Protein AF-A0A6P0T0D4-F1 (afdb_monomer_lite)

Secondary structure (DSSP, 8-state):
---THHHHHHHHIIIIIHHHS-TT----HHHHHHHHHHHHHHHHTTHHHHHHHHHHHHIIIIIHHHHTTS--HHHHHHHHHH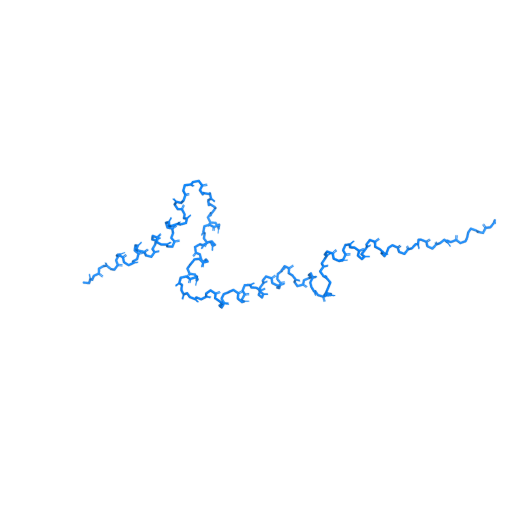------------

Sequence (94 aa):
LPIATGVIEGACRDLIKDRMDITGARWSLQGAEAVLRLRSLYKSGDWHQYWQFHLKQEYQRNHHVLYLDGVPLMKRLLYARCSTTAPTTLPITV

Structure (mmCIF, N/CA/C/O backbone):
data_AF-A0A6P0T0D4-F1
#
_entry.id   AF-A0A6P0T0D4-F1
#
loop_
_atom_site.group_PDB
_atom_site.id
_atom_site.type_symbol
_atom_site.label_atom_id
_atom_site.label_alt_id
_atom_site.label_comp_id
_atom_site.label_asym_id
_atom_site.label_entity_id
_atom_site.label_seq_id
_atom_site.pdbx_PDB_ins_code
_atom_site.Cartn_x
_atom_site.Cartn_y
_atom_site.Cartn_z
_atom_site.occupancy
_atom_site.B_iso_or_equiv
_atom_site.auth_seq_id
_atom_site.auth_comp_id
_atom_site.auth_asym_id
_atom_site.auth_atom_id
_atom_site.pdbx_PDB_model_num
ATOM 1 N N . LEU A 1 1 ? -32.756 2.772 15.046 1.00 48.81 1 LEU A N 1
ATOM 2 C CA . LEU A 1 1 ? -31.711 2.445 14.049 1.00 48.81 1 LEU A CA 1
ATOM 3 C C . LEU A 1 1 ? -30.372 2.461 14.770 1.00 48.81 1 LEU A C 1
ATOM 5 O O . LEU A 1 1 ? -30.100 3.475 15.404 1.00 48.81 1 LEU A O 1
ATOM 9 N N . PRO A 1 2 ? -29.571 1.384 14.760 1.00 57.69 2 PRO A N 1
ATOM 10 C CA . PRO A 1 2 ? -28.229 1.466 15.311 1.00 57.69 2 PRO A CA 1
ATOM 11 C C . PRO A 1 2 ? -27.408 2.362 14.383 1.00 57.69 2 PRO A C 1
ATOM 13 O O . PRO A 1 2 ? -27.350 2.137 13.175 1.00 57.69 2 PRO A O 1
ATOM 16 N N . ILE A 1 3 ? -26.809 3.411 14.933 1.00 60.25 3 ILE A N 1
ATOM 17 C CA . ILE A 1 3 ? -25.829 4.210 14.205 1.00 60.25 3 ILE A CA 1
ATOM 18 C C . ILE A 1 3 ? -24.602 3.303 14.083 1.00 60.25 3 ILE A C 1
ATOM 20 O O . ILE A 1 3 ? -23.918 3.051 15.072 1.00 60.25 3 ILE A O 1
ATOM 24 N N . ALA A 1 4 ? -24.352 2.753 12.893 1.00 61.03 4 ALA A N 1
ATOM 25 C CA . ALA A 1 4 ? -23.258 1.816 12.606 1.00 61.03 4 ALA A CA 1
ATOM 26 C C . ALA A 1 4 ? -21.850 2.457 12.681 1.00 61.03 4 ALA A C 1
ATOM 28 O O . ALA A 1 4 ? -20.912 2.006 12.025 1.00 61.03 4 ALA A O 1
ATOM 29 N N . THR A 1 5 ? -21.689 3.504 13.493 1.00 75.62 5 THR A N 1
ATOM 30 C CA . THR A 1 5 ? -20.448 4.249 13.709 1.00 75.62 5 THR A CA 1
ATOM 31 C C . THR A 1 5 ? -19.311 3.334 14.140 1.00 75.62 5 THR A C 1
ATOM 33 O O . THR A 1 5 ? -18.216 3.480 13.619 1.00 75.62 5 THR A O 1
ATOM 36 N N . GLY A 1 6 ? -19.555 2.330 14.989 1.00 82.56 6 GLY A N 1
ATOM 37 C CA . GLY A 1 6 ? -18.485 1.442 15.462 1.00 82.56 6 GLY A CA 1
ATOM 38 C C . GLY A 1 6 ? -17.794 0.643 14.347 1.00 82.56 6 GLY A C 1
ATOM 39 O O . GLY A 1 6 ? -16.575 0.485 14.363 1.00 82.56 6 GLY A O 1
ATOM 40 N N . VAL A 1 7 ? -18.544 0.182 13.340 1.00 83.38 7 VAL A N 1
ATOM 41 C CA . VAL A 1 7 ? -17.977 -0.559 12.196 1.00 83.38 7 VAL A CA 1
ATOM 42 C C . VAL A 1 7 ? -17.193 0.383 11.282 1.00 83.38 7 VAL A C 1
ATOM 44 O O . VAL A 1 7 ? -16.102 0.043 10.824 1.00 83.38 7 VAL A O 1
ATOM 47 N N . ILE A 1 8 ? -17.717 1.592 11.066 1.00 83.44 8 ILE A N 1
ATOM 48 C CA . ILE A 1 8 ? -17.068 2.629 10.256 1.00 83.44 8 ILE A CA 1
ATOM 49 C C . ILE A 1 8 ? -15.775 3.110 10.935 1.00 83.44 8 ILE A C 1
ATOM 51 O O . ILE A 1 8 ? -14.728 3.188 10.295 1.00 83.44 8 ILE A O 1
ATOM 55 N N . GLU A 1 9 ? -15.808 3.373 12.241 1.00 86.44 9 GLU A N 1
ATOM 56 C CA . GLU A 1 9 ? -14.641 3.762 13.039 1.00 86.44 9 GLU A CA 1
ATOM 57 C C . GLU A 1 9 ? -13.581 2.661 13.082 1.00 86.44 9 GLU A C 1
ATOM 59 O O . GLU A 1 9 ? -12.387 2.954 12.980 1.00 86.44 9 GLU A O 1
ATOM 64 N N . GLY A 1 10 ? -14.003 1.398 13.198 1.00 86.31 10 GLY A N 1
ATOM 65 C CA . GLY A 1 10 ? -13.113 0.242 13.126 1.00 86.31 10 GLY A CA 1
ATOM 66 C C . GLY A 1 10 ? -12.377 0.168 11.788 1.00 86.31 10 GLY A C 1
ATOM 67 O O . GLY A 1 10 ? -11.153 0.039 11.767 1.00 86.31 10 GLY A O 1
ATOM 68 N N . ALA A 1 11 ? -13.100 0.340 10.678 1.00 86.81 11 ALA A N 1
ATOM 69 C CA . ALA A 1 11 ? -12.514 0.346 9.339 1.00 86.81 11 ALA A CA 1
ATOM 70 C C . ALA A 1 11 ? -11.554 1.528 9.123 1.00 86.81 11 ALA A C 1
ATOM 72 O O . ALA A 1 11 ? -10.446 1.341 8.621 1.00 86.81 11 ALA A O 1
ATOM 73 N N . CYS A 1 12 ? -11.930 2.741 9.541 1.00 87.00 12 CYS A N 1
ATOM 74 C CA . CYS A 1 12 ? -11.066 3.920 9.432 1.00 87.00 12 CYS A CA 1
ATOM 75 C C . CYS A 1 12 ? -9.791 3.785 10.275 1.00 87.00 12 CYS A C 1
ATOM 77 O O . CYS A 1 12 ? -8.713 4.193 9.836 1.00 87.00 12 CYS A O 1
ATOM 79 N N . ARG A 1 13 ? -9.885 3.195 11.471 1.00 89.50 13 ARG A N 1
ATOM 80 C CA . ARG A 1 13 ? -8.723 2.935 12.328 1.00 89.50 13 ARG A CA 1
ATOM 81 C C . ARG A 1 13 ? -7.739 1.980 11.656 1.00 89.50 13 ARG A C 1
ATOM 83 O O . ARG A 1 13 ? -6.568 2.322 11.534 1.00 89.50 13 ARG A O 1
ATOM 90 N N . ASP A 1 14 ? -8.228 0.850 11.160 1.00 89.62 14 ASP A N 1
ATOM 91 C CA . ASP A 1 14 ? -7.398 -0.153 10.488 1.00 89.62 14 ASP A CA 1
ATOM 92 C C . ASP A 1 14 ? -6.783 0.394 9.183 1.00 89.62 14 ASP A C 1
ATOM 94 O O . ASP A 1 14 ? -5.572 0.305 8.967 1.00 89.62 14 ASP A O 1
ATOM 98 N N . LEU A 1 15 ? -7.578 1.044 8.325 1.00 89.81 15 LEU A N 1
ATOM 99 C CA . LEU A 1 15 ? -7.111 1.528 7.020 1.00 89.81 15 LEU A CA 1
ATOM 100 C C . LEU A 1 15 ? -6.186 2.744 7.109 1.00 89.81 15 LEU A C 1
ATOM 102 O O . LEU A 1 15 ? -5.201 2.816 6.369 1.00 89.81 15 LEU A O 1
ATOM 106 N N . ILE A 1 16 ? -6.487 3.701 7.989 1.00 90.56 16 ILE A N 1
ATOM 107 C CA . ILE A 1 16 ? -5.778 4.985 8.052 1.00 90.56 16 ILE A CA 1
ATOM 108 C C . ILE A 1 16 ? -4.780 4.978 9.205 1.00 90.56 16 ILE A C 1
ATOM 110 O O . ILE A 1 16 ? -3.579 5.147 8.979 1.00 90.56 16 ILE A O 1
ATOM 114 N N . LYS A 1 17 ? -5.261 4.766 10.435 1.00 89.19 17 LYS A N 1
ATOM 115 C CA . LYS A 1 17 ? -4.479 5.021 11.650 1.00 89.19 17 LYS A CA 1
ATOM 116 C C . LYS A 1 17 ? -3.247 4.126 11.746 1.00 89.19 17 LYS A C 1
ATOM 118 O O . LYS A 1 17 ? -2.158 4.639 11.974 1.00 89.19 17 LYS A O 1
ATOM 123 N N . ASP A 1 18 ? -3.385 2.838 11.443 1.00 89.12 18 ASP A N 1
ATOM 124 C CA . ASP A 1 18 ? -2.285 1.868 11.557 1.00 89.12 18 ASP A CA 1
ATOM 125 C C . ASP A 1 18 ? -1.045 2.212 10.722 1.00 89.12 18 ASP A C 1
ATOM 127 O O . ASP A 1 18 ? 0.050 1.737 11.018 1.00 89.12 18 ASP A O 1
ATOM 131 N N . ARG A 1 19 ? -1.193 3.019 9.660 1.00 89.81 19 ARG A N 1
ATOM 132 C CA . ARG A 1 19 ? -0.074 3.365 8.774 1.00 89.81 19 ARG A CA 1
ATOM 133 C C . ARG A 1 19 ? 0.288 4.841 8.786 1.00 89.81 19 ARG A C 1
ATOM 135 O O . ARG A 1 19 ? 1.475 5.155 8.661 1.00 89.81 19 ARG A O 1
ATOM 142 N N . MET A 1 20 ? -0.705 5.716 8.925 1.00 91.44 20 MET A N 1
ATOM 143 C CA . MET A 1 20 ? -0.509 7.165 8.874 1.00 91.44 20 MET A CA 1
ATOM 144 C C . MET A 1 20 ? -0.083 7.755 10.221 1.00 91.44 20 MET A C 1
ATOM 146 O O . MET A 1 20 ? 0.603 8.769 10.221 1.00 91.44 20 MET A O 1
ATOM 150 N N . ASP A 1 21 ? -0.412 7.101 11.341 1.00 90.44 21 ASP A N 1
ATOM 151 C CA . ASP A 1 21 ? -0.110 7.567 12.707 1.00 90.44 21 ASP A CA 1
ATOM 152 C C . ASP A 1 21 ? 1.199 6.972 13.270 1.00 90.44 21 ASP A C 1
ATOM 154 O O . ASP A 1 21 ? 1.430 6.930 14.476 1.00 90.44 21 ASP A O 1
ATOM 158 N N . ILE A 1 22 ? 2.072 6.457 12.395 1.00 90.25 22 ILE A N 1
ATOM 159 C CA . ILE A 1 22 ? 3.384 5.936 12.795 1.00 90.25 22 ILE A CA 1
ATOM 160 C C . ILE A 1 22 ? 4.330 7.114 13.038 1.00 90.25 22 ILE A C 1
ATOM 162 O O . ILE A 1 22 ? 4.619 7.890 12.124 1.00 90.25 22 ILE A O 1
ATOM 166 N N . THR A 1 23 ? 4.863 7.213 14.256 1.00 92.19 23 THR A N 1
ATOM 167 C CA . THR A 1 23 ? 5.831 8.245 14.644 1.00 92.19 23 THR A CA 1
ATOM 168 C C . THR A 1 23 ? 7.009 8.301 13.670 1.00 92.19 23 THR A C 1
ATOM 170 O O . THR A 1 23 ? 7.643 7.289 13.378 1.00 92.19 23 THR A O 1
ATOM 173 N N . GLY A 1 24 ? 7.316 9.497 13.166 1.00 91.50 24 GLY A N 1
ATOM 174 C CA . GLY A 1 24 ? 8.425 9.720 12.233 1.00 91.50 24 GLY A CA 1
ATOM 175 C C . GLY A 1 24 ? 8.110 9.417 10.764 1.00 91.50 24 GLY A C 1
ATOM 176 O O . GLY A 1 24 ? 8.947 9.687 9.902 1.00 91.50 24 GLY A O 1
ATOM 177 N N . ALA A 1 25 ? 6.913 8.918 10.438 1.00 89.56 25 ALA A N 1
ATOM 178 C CA . ALA A 1 25 ? 6.488 8.783 9.051 1.00 89.56 25 ALA A CA 1
ATOM 179 C C . ALA A 1 25 ? 6.169 10.159 8.442 1.00 89.56 25 ALA A C 1
ATOM 181 O O . ALA A 1 25 ? 5.473 10.982 9.035 1.00 89.56 25 ALA A O 1
ATOM 182 N N . ARG A 1 26 ? 6.668 10.407 7.227 1.00 91.38 26 ARG A N 1
ATOM 183 C CA . ARG A 1 26 ? 6.364 11.615 6.451 1.00 91.38 26 ARG A CA 1
ATOM 184 C C . ARG A 1 26 ? 5.531 11.227 5.245 1.00 91.38 26 ARG A C 1
ATOM 186 O O . ARG A 1 26 ? 5.971 10.430 4.421 1.00 91.38 26 ARG A O 1
ATOM 193 N N . TRP A 1 27 ? 4.353 11.824 5.135 1.00 91.88 27 TRP A N 1
ATOM 194 C CA . TRP A 1 27 ? 3.408 11.540 4.066 1.00 91.88 27 TRP A CA 1
ATOM 195 C C . TRP A 1 27 ? 3.150 12.791 3.239 1.00 91.88 27 TRP A C 1
ATOM 197 O O . TRP A 1 27 ? 2.778 13.832 3.776 1.00 91.88 27 TRP A O 1
ATOM 207 N N . SER A 1 28 ? 3.325 12.688 1.923 1.00 94.88 28 SER A N 1
ATOM 208 C CA . SER A 1 28 ? 2.679 13.618 0.998 1.00 94.88 28 SER A CA 1
ATOM 209 C C . SER A 1 28 ? 1.226 13.189 0.804 1.00 94.88 28 SER A C 1
ATOM 211 O O . SER A 1 28 ? 0.911 12.006 0.942 1.00 94.88 28 SER A O 1
ATOM 213 N N . LEU A 1 29 ? 0.340 14.122 0.445 1.00 94.38 29 LEU A N 1
ATOM 214 C CA . LEU A 1 29 ? -1.069 13.804 0.180 1.00 94.38 29 LEU A CA 1
ATOM 215 C C . LEU A 1 29 ? -1.205 12.686 -0.866 1.00 94.38 29 LEU A C 1
ATOM 217 O O . LEU A 1 29 ? -1.913 11.708 -0.649 1.00 94.38 29 LEU A O 1
ATOM 221 N N . GLN A 1 30 ? -0.445 12.796 -1.957 1.00 95.56 30 GLN A N 1
ATOM 222 C CA . GLN A 1 30 ? -0.424 11.803 -3.028 1.00 95.56 30 GLN A CA 1
ATOM 223 C C . GLN A 1 30 ? 0.091 10.437 -2.548 1.00 95.56 30 GLN A C 1
ATOM 225 O O . GLN A 1 30 ? -0.476 9.404 -2.899 1.00 95.56 30 GLN A O 1
ATOM 230 N N . GLY A 1 31 ? 1.148 10.416 -1.728 1.00 94.12 31 GLY A N 1
ATOM 231 C CA . GLY A 1 31 ? 1.703 9.177 -1.182 1.00 94.12 31 GLY A CA 1
ATOM 232 C C . GLY A 1 31 ? 0.756 8.502 -0.190 1.00 94.12 31 GLY A C 1
ATOM 233 O O . GLY A 1 31 ? 0.565 7.289 -0.252 1.00 94.12 31 GLY A O 1
ATOM 234 N N . ALA A 1 32 ? 0.120 9.288 0.683 1.00 94.19 32 ALA A N 1
ATOM 235 C CA . ALA A 1 32 ? -0.882 8.792 1.619 1.00 94.19 32 ALA A CA 1
ATOM 236 C C . ALA A 1 32 ? -2.067 8.173 0.872 1.00 94.19 32 ALA A C 1
ATOM 238 O O . ALA A 1 32 ? -2.442 7.033 1.136 1.00 94.19 32 ALA A O 1
ATOM 239 N N . GLU A 1 33 ? -2.618 8.894 -0.103 1.00 94.88 33 GLU A N 1
ATOM 240 C CA . GLU A 1 33 ? -3.761 8.440 -0.892 1.00 94.88 33 GLU A CA 1
ATOM 241 C C . GLU A 1 33 ? -3.445 7.157 -1.677 1.00 94.88 33 GLU A C 1
ATOM 243 O O . GLU A 1 33 ? -4.242 6.216 -1.678 1.00 94.88 33 GLU A O 1
ATOM 248 N N . ALA A 1 34 ? -2.264 7.076 -2.297 1.00 94.75 34 ALA A N 1
ATOM 249 C CA . ALA A 1 34 ? -1.826 5.882 -3.015 1.00 94.75 34 ALA A CA 1
ATOM 250 C C . ALA A 1 34 ? -1.748 4.654 -2.093 1.00 94.75 34 ALA A C 1
ATOM 252 O O . ALA A 1 34 ? -2.247 3.583 -2.442 1.00 94.75 34 ALA A O 1
ATOM 253 N N . VAL A 1 35 ? -1.179 4.812 -0.893 1.00 93.25 35 VAL A N 1
ATOM 254 C CA . VAL A 1 35 ? -1.094 3.721 0.087 1.00 93.25 35 VAL A CA 1
ATOM 255 C C . VAL A 1 35 ? -2.473 3.326 0.611 1.00 93.25 35 VAL A C 1
ATOM 257 O O . VAL A 1 35 ? -2.745 2.132 0.730 1.00 93.25 35 VAL A O 1
ATOM 260 N N . LEU A 1 36 ? -3.366 4.282 0.880 1.00 94.25 36 LEU A N 1
ATOM 261 C CA . LEU A 1 36 ? -4.731 3.980 1.327 1.00 94.25 36 LEU A CA 1
ATOM 262 C C . LEU A 1 36 ? -5.510 3.179 0.282 1.00 94.25 36 LEU A C 1
ATOM 264 O O . LEU A 1 36 ? -6.121 2.173 0.635 1.00 94.25 36 LEU A O 1
ATOM 268 N N . ARG A 1 37 ? -5.427 3.561 -1.000 1.00 93.25 37 ARG A N 1
ATOM 269 C CA . ARG A 1 37 ? -6.034 2.804 -2.109 1.00 93.25 37 ARG A CA 1
ATOM 270 C C . ARG A 1 37 ? -5.483 1.382 -2.205 1.00 93.25 37 ARG A C 1
ATOM 272 O O . ARG A 1 37 ? -6.230 0.433 -2.428 1.00 93.25 37 ARG A O 1
ATOM 279 N N . LEU A 1 38 ? -4.176 1.214 -2.015 1.00 94.00 38 LEU A N 1
ATOM 280 C CA . LEU A 1 38 ? -3.551 -0.107 -2.032 1.00 94.00 38 LEU A CA 1
ATOM 281 C C . LEU A 1 38 ? -4.059 -0.987 -0.882 1.00 94.00 38 LEU A C 1
ATOM 283 O O . LEU A 1 38 ? -4.392 -2.154 -1.080 1.00 94.00 38 LEU A O 1
ATOM 287 N N . ARG A 1 39 ? -4.154 -0.416 0.324 1.00 94.06 39 ARG A N 1
ATOM 288 C CA . ARG A 1 39 ? -4.661 -1.122 1.507 1.00 94.06 39 ARG A CA 1
ATOM 289 C C . ARG A 1 39 ? -6.140 -1.464 1.375 1.00 94.06 39 ARG A C 1
ATOM 291 O O . ARG A 1 39 ? -6.518 -2.569 1.751 1.00 94.06 39 ARG A O 1
ATOM 298 N N . SER A 1 40 ? -6.957 -0.566 0.821 1.00 93.69 40 SER A N 1
ATOM 299 C CA . SER A 1 40 ? -8.375 -0.847 0.585 1.00 93.69 40 SER A CA 1
ATOM 300 C C . SER A 1 40 ? -8.547 -2.009 -0.390 1.00 93.69 40 SER A C 1
ATOM 302 O O . SER A 1 40 ? -9.302 -2.925 -0.097 1.00 93.69 40 SER A O 1
ATOM 304 N N . LEU A 1 41 ? -7.783 -2.034 -1.488 1.00 94.75 41 LEU A N 1
ATOM 305 C CA . LEU A 1 41 ? -7.791 -3.151 -2.443 1.00 94.75 41 LEU A CA 1
ATOM 306 C C . LEU A 1 41 ? -7.405 -4.477 -1.782 1.00 94.75 41 LEU A C 1
ATOM 308 O O . LEU A 1 41 ? -8.027 -5.506 -2.036 1.00 94.75 41 LEU A O 1
ATOM 312 N N . TYR A 1 42 ? -6.394 -4.454 -0.912 1.00 92.25 42 TYR A N 1
ATOM 313 C CA . TYR A 1 42 ? -5.974 -5.645 -0.182 1.00 92.25 42 TYR A CA 1
ATOM 314 C C . TYR A 1 42 ? -7.063 -6.152 0.771 1.00 92.25 42 TYR A C 1
ATOM 316 O O . TYR A 1 42 ? -7.362 -7.344 0.785 1.00 92.25 42 TYR A O 1
ATOM 324 N N . LYS A 1 43 ? -7.690 -5.253 1.538 1.00 91.00 43 LYS A N 1
ATOM 325 C CA . LYS A 1 43 ? -8.754 -5.599 2.493 1.00 91.00 43 LYS A CA 1
ATOM 326 C C . LYS A 1 43 ? -10.041 -6.064 1.806 1.00 91.00 43 LYS A C 1
ATOM 328 O O . LYS A 1 43 ? -10.717 -6.925 2.358 1.00 91.00 43 LYS A O 1
ATOM 333 N N . SER A 1 44 ? -10.344 -5.555 0.612 1.00 91.38 44 SER A N 1
ATOM 334 C CA . SER A 1 44 ? -11.467 -6.026 -0.211 1.00 91.38 44 SER A CA 1
ATOM 335 C C . SER A 1 44 ? -11.232 -7.406 -0.839 1.00 91.38 44 SER A C 1
ATOM 337 O O . SER A 1 44 ? -12.184 -8.031 -1.288 1.00 91.38 44 SER A O 1
ATOM 339 N N . GLY A 1 45 ? -9.988 -7.903 -0.866 1.00 93.19 45 GLY A N 1
ATOM 340 C CA . GLY A 1 45 ? -9.633 -9.190 -1.479 1.00 93.19 45 GLY A CA 1
ATOM 341 C C . GLY A 1 45 ? -9.304 -9.119 -2.977 1.00 93.19 45 GLY A C 1
ATOM 342 O O . GLY A 1 45 ? -8.854 -10.108 -3.555 1.00 93.19 45 GLY A O 1
ATOM 343 N N . ASP A 1 46 ? -9.412 -7.942 -3.594 1.00 94.25 46 ASP A N 1
ATOM 344 C CA . ASP A 1 46 ? -9.218 -7.724 -5.038 1.00 94.25 46 ASP A CA 1
ATOM 345 C C . ASP A 1 46 ? -7.742 -7.587 -5.452 1.00 94.25 46 ASP A C 1
ATOM 347 O O . ASP A 1 46 ? -7.417 -7.252 -6.596 1.00 94.25 46 ASP A O 1
ATOM 351 N N . TRP A 1 47 ? -6.819 -7.850 -4.524 1.00 93.44 47 TRP A N 1
ATOM 352 C CA . TRP A 1 47 ? -5.381 -7.684 -4.724 1.00 93.44 47 TRP A CA 1
ATOM 353 C C . TRP A 1 47 ? -4.862 -8.399 -5.973 1.00 93.44 47 TRP A C 1
ATOM 355 O O . TRP A 1 47 ? -4.135 -7.806 -6.766 1.00 93.44 47 TRP A O 1
ATOM 365 N N . HIS A 1 48 ? -5.237 -9.665 -6.167 1.00 93.62 48 HIS A N 1
ATOM 366 C CA . HIS A 1 48 ? -4.706 -10.484 -7.259 1.00 93.62 48 HIS A CA 1
ATOM 367 C C . HIS A 1 48 ? -5.107 -9.942 -8.634 1.00 93.62 48 HIS A C 1
ATOM 369 O O . HIS A 1 48 ? -4.261 -9.830 -9.523 1.00 93.62 48 HIS A O 1
ATOM 375 N N . GLN A 1 49 ? -6.375 -9.554 -8.791 1.00 93.88 49 GLN A N 1
ATOM 376 C CA . GLN A 1 49 ? -6.881 -8.979 -10.035 1.00 93.88 49 GLN A CA 1
ATOM 377 C C . GLN A 1 49 ? -6.227 -7.623 -10.318 1.00 93.88 49 GLN A C 1
ATOM 379 O O . GLN A 1 49 ? -5.779 -7.367 -11.439 1.00 93.88 49 GLN A O 1
ATOM 384 N N . TYR A 1 50 ? -6.116 -6.772 -9.294 1.00 94.12 50 TYR A N 1
ATOM 385 C CA . TYR A 1 50 ? -5.431 -5.491 -9.421 1.00 94.12 50 TYR A CA 1
ATOM 386 C C . TYR A 1 50 ? -3.954 -5.668 -9.790 1.00 94.12 50 TYR A C 1
ATOM 388 O O . TYR A 1 50 ? -3.456 -4.972 -10.672 1.00 94.12 50 TYR A O 1
ATOM 396 N N . TRP A 1 51 ? -3.252 -6.612 -9.162 1.00 92.81 51 TRP A N 1
ATOM 397 C CA . TRP A 1 51 ? -1.830 -6.846 -9.399 1.00 92.81 51 TRP A CA 1
ATOM 398 C C . TRP A 1 51 ? -1.543 -7.274 -10.841 1.00 92.81 51 TRP A C 1
ATOM 400 O O . TRP A 1 51 ? -0.638 -6.736 -11.479 1.00 92.81 51 TRP A O 1
ATOM 410 N N . GLN A 1 52 ? -2.357 -8.174 -11.400 1.00 94.25 52 GLN A N 1
ATOM 4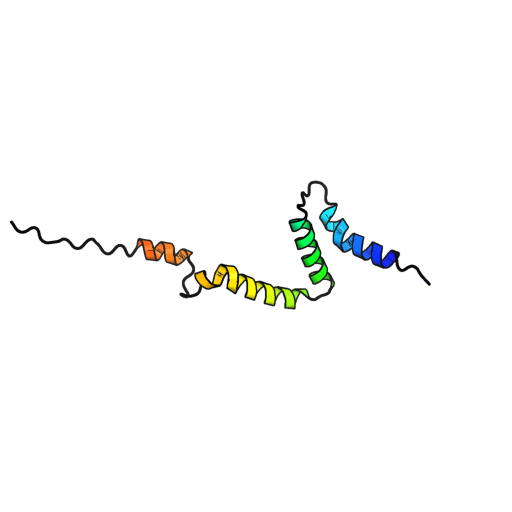11 C CA . GLN A 1 52 ? -2.247 -8.573 -12.807 1.00 94.25 52 GLN A CA 1
ATOM 412 C C . GLN A 1 52 ? -2.465 -7.392 -13.759 1.00 94.25 52 GLN A C 1
ATOM 414 O O . GLN A 1 52 ? -1.706 -7.207 -14.716 1.00 94.25 52 GLN A O 1
ATOM 419 N N . PHE A 1 53 ? -3.479 -6.567 -13.487 1.00 93.25 53 PHE A N 1
ATOM 420 C CA . PHE A 1 53 ? -3.723 -5.345 -14.247 1.00 93.25 53 PHE A CA 1
ATOM 421 C C . PHE A 1 53 ? -2.541 -4.371 -14.144 1.00 93.25 53 PHE A C 1
ATOM 423 O O . PHE A 1 53 ? -2.068 -3.869 -15.165 1.00 93.25 53 PHE A O 1
ATOM 430 N N . HIS A 1 54 ? -2.038 -4.142 -12.930 1.00 92.00 54 HIS A N 1
ATOM 431 C CA . HIS A 1 54 ? -0.932 -3.233 -12.661 1.00 92.00 54 HIS A CA 1
ATOM 432 C C . HIS A 1 54 ? 0.334 -3.661 -13.407 1.00 92.00 54 HIS A C 1
ATOM 434 O O . HIS A 1 54 ? 0.910 -2.845 -14.118 1.00 92.00 54 HIS A O 1
ATOM 440 N N . LEU A 1 55 ? 0.708 -4.943 -13.354 1.00 92.12 55 LEU A N 1
ATOM 441 C CA . LEU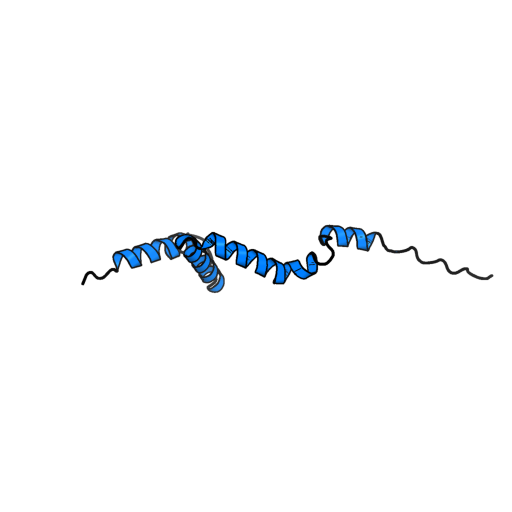 A 1 55 ? 1.856 -5.472 -14.098 1.00 92.12 55 LEU A CA 1
ATOM 442 C C . LEU A 1 55 ? 1.725 -5.265 -15.609 1.00 92.12 55 LEU A C 1
ATOM 444 O O . LEU A 1 55 ? 2.691 -4.877 -16.263 1.00 92.12 55 LEU A O 1
ATOM 448 N N . LYS A 1 56 ? 0.532 -5.478 -16.178 1.00 90.94 56 LYS A N 1
ATOM 449 C CA . LYS A 1 56 ? 0.289 -5.232 -17.607 1.00 90.94 56 LYS A CA 1
ATOM 450 C C . LYS A 1 56 ? 0.443 -3.749 -17.958 1.00 90.94 56 LYS A C 1
ATOM 452 O O . LYS A 1 56 ? 1.010 -3.426 -18.999 1.00 90.94 56 LYS A O 1
ATOM 457 N N . GLN A 1 57 ? -0.050 -2.856 -17.103 1.00 90.75 57 GLN A N 1
ATOM 458 C CA . GLN A 1 57 ? 0.073 -1.410 -17.298 1.00 90.75 57 GLN A CA 1
ATOM 459 C C . GLN A 1 57 ? 1.515 -0.919 -17.139 1.00 90.75 57 GLN A C 1
ATOM 461 O O . GLN A 1 57 ? 1.987 -0.149 -17.971 1.00 90.75 57 GLN A O 1
ATOM 466 N N . GLU A 1 58 ? 2.234 -1.392 -16.121 1.00 88.62 58 GLU A N 1
ATOM 467 C CA . GLU A 1 58 ? 3.661 -1.111 -15.931 1.00 88.62 58 GLU A CA 1
ATOM 468 C C . GLU A 1 58 ? 4.479 -1.619 -17.113 1.00 88.62 58 GLU A C 1
ATOM 470 O O . GLU A 1 58 ? 5.347 -0.908 -17.627 1.00 88.62 58 GLU A O 1
ATOM 475 N N . TYR A 1 59 ? 4.140 -2.813 -17.613 1.00 85.31 59 TYR A N 1
ATOM 476 C CA . TYR A 1 59 ? 4.766 -3.339 -18.810 1.00 85.31 59 TYR A CA 1
ATOM 477 C C . TYR A 1 59 ? 4.590 -2.378 -19.989 1.00 85.31 59 TYR A C 1
ATOM 479 O O . TYR A 1 59 ? 5.564 -1.994 -20.623 1.00 85.31 59 TYR A O 1
ATOM 487 N N . GLN A 1 60 ? 3.363 -1.925 -20.248 1.00 86.25 60 GLN A N 1
ATOM 488 C CA . GLN A 1 60 ? 3.063 -1.009 -21.350 1.00 86.25 60 GLN A CA 1
ATOM 489 C C . GLN A 1 60 ? 3.749 0.358 -21.213 1.00 86.25 60 GLN A C 1
ATOM 491 O O . GLN A 1 60 ? 4.253 0.880 -22.204 1.00 86.25 60 GLN A O 1
ATOM 496 N N . ARG A 1 61 ? 3.777 0.934 -20.006 1.00 85.69 61 ARG A N 1
ATOM 497 C CA . ARG A 1 61 ? 4.307 2.287 -19.766 1.00 85.69 61 ARG A CA 1
ATOM 498 C C . ARG A 1 61 ? 5.827 2.338 -19.767 1.00 85.69 61 ARG A C 1
ATOM 500 O O . ARG A 1 61 ? 6.406 3.194 -20.424 1.00 85.69 61 ARG A O 1
ATOM 507 N N . ASN A 1 62 ? 6.454 1.430 -19.026 1.00 84.06 62 ASN A N 1
ATOM 508 C CA . ASN A 1 62 ? 7.866 1.546 -18.671 1.00 84.06 62 ASN A CA 1
ATOM 509 C C . ASN A 1 62 ? 8.737 0.516 -19.386 1.00 84.06 62 ASN A C 1
ATOM 511 O O . ASN A 1 62 ? 9.906 0.772 -19.661 1.00 84.06 62 A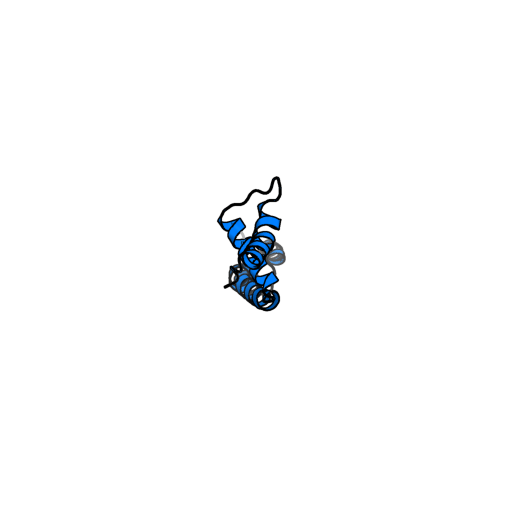SN A O 1
ATOM 515 N N . HIS A 1 63 ? 8.180 -0.649 -19.704 1.00 74.44 63 HIS A N 1
ATOM 516 C CA . HIS A 1 63 ? 8.966 -1.798 -20.139 1.00 74.44 63 HIS A CA 1
ATOM 517 C C . HIS A 1 63 ? 8.754 -2.186 -21.603 1.00 74.44 63 HIS A C 1
ATOM 519 O O . HIS A 1 63 ? 9.599 -2.878 -22.159 1.00 74.44 63 HIS A O 1
ATOM 525 N N . HIS A 1 64 ? 7.694 -1.710 -22.256 1.00 72.62 64 HIS A N 1
ATOM 526 C CA . HIS A 1 64 ? 7.382 -2.033 -23.645 1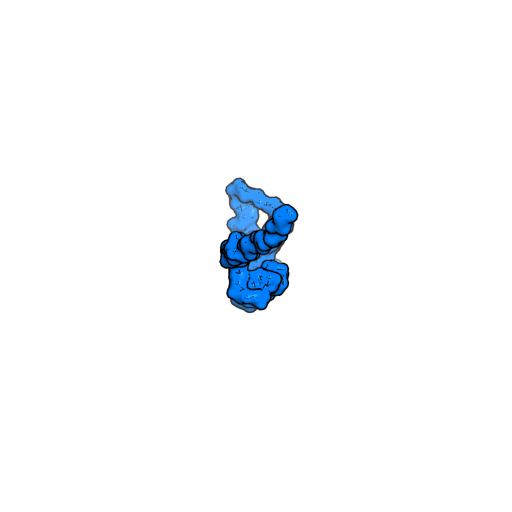.00 72.62 64 HIS A CA 1
ATOM 527 C C . HIS A 1 64 ? 8.574 -1.703 -24.545 1.00 72.62 64 HIS A C 1
ATOM 529 O O . HIS A 1 64 ? 9.124 -2.583 -25.193 1.00 72.62 64 HIS A O 1
ATOM 535 N N . VAL A 1 65 ? 9.079 -0.469 -24.464 1.00 71.88 65 VAL A N 1
ATOM 536 C CA . VAL A 1 65 ? 10.258 -0.024 -25.227 1.00 71.88 65 VAL A CA 1
ATOM 537 C C . VAL A 1 65 ? 11.533 -0.793 -24.844 1.00 71.88 65 VAL A C 1
ATOM 539 O O . VAL A 1 65 ? 12.425 -0.962 -25.671 1.00 71.88 65 VAL A O 1
ATOM 542 N N . LEU A 1 66 ? 11.618 -1.290 -23.607 1.00 66.94 66 LEU A N 1
ATOM 543 C CA . LEU A 1 66 ? 12.798 -1.982 -23.082 1.00 66.94 66 LEU A CA 1
ATOM 544 C C . LEU A 1 66 ? 12.889 -3.450 -23.510 1.00 66.94 66 LEU A C 1
ATOM 546 O O . LEU A 1 66 ? 13.995 -3.982 -23.573 1.00 66.94 66 LEU A O 1
ATOM 550 N N . TYR A 1 67 ? 11.754 -4.097 -23.782 1.00 68.00 67 TYR A N 1
ATOM 551 C CA . TYR A 1 67 ? 11.686 -5.521 -24.126 1.00 68.00 67 TYR A CA 1
ATOM 552 C C . TYR A 1 67 ? 11.245 -5.803 -25.568 1.00 68.00 67 TYR A C 1
ATOM 554 O O . TYR A 1 67 ? 11.255 -6.970 -25.952 1.00 68.00 67 TYR A O 1
ATOM 562 N N . LEU A 1 68 ? 10.914 -4.784 -26.379 1.00 65.56 68 LEU A N 1
ATOM 563 C CA . LEU A 1 68 ? 10.551 -4.941 -27.802 1.00 65.56 68 LEU A CA 1
ATOM 564 C C . LEU A 1 68 ? 11.564 -5.782 -28.602 1.00 65.56 68 LEU A C 1
ATO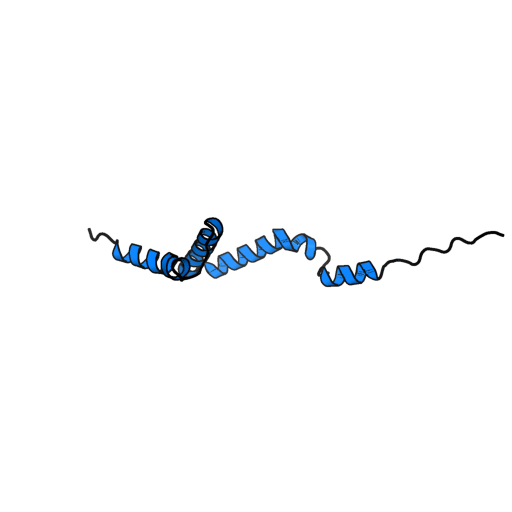M 566 O O . LEU A 1 68 ? 11.162 -6.563 -29.455 1.00 65.56 68 LEU A O 1
ATOM 570 N N . ASP A 1 69 ? 12.855 -5.677 -28.278 1.00 63.69 69 ASP A N 1
ATOM 571 C CA . ASP A 1 69 ? 13.924 -6.410 -28.968 1.00 63.69 69 ASP A CA 1
ATOM 572 C C . ASP A 1 69 ? 14.330 -7.719 -28.253 1.00 63.69 69 ASP A C 1
ATOM 574 O O . ASP A 1 69 ? 15.290 -8.372 -28.651 1.00 63.69 69 ASP A O 1
ATOM 578 N N . GLY A 1 70 ? 13.668 -8.102 -27.151 1.00 63.88 70 GLY A N 1
ATOM 579 C CA . GLY A 1 70 ? 14.027 -9.282 -26.343 1.00 63.88 70 GLY A CA 1
ATOM 580 C C . GLY A 1 70 ? 15.362 -9.170 -25.586 1.00 63.88 70 GLY A C 1
ATOM 581 O O . GLY A 1 70 ? 15.772 -10.106 -24.896 1.00 63.88 70 GLY A O 1
ATOM 582 N N . VAL A 1 71 ? 16.043 -8.022 -25.675 1.00 57.84 71 VAL A N 1
ATOM 583 C CA . VAL A 1 71 ? 17.340 -7.769 -25.038 1.00 57.84 71 VAL A CA 1
ATOM 584 C C . VAL A 1 71 ? 17.163 -6.766 -23.891 1.00 57.84 71 VAL A C 1
ATOM 586 O O . VAL A 1 71 ? 16.942 -5.587 -24.160 1.00 57.84 71 VAL A O 1
ATOM 589 N N . PRO A 1 72 ? 17.300 -7.167 -22.611 1.00 58.94 72 PRO A N 1
ATOM 590 C CA . PRO A 1 72 ? 17.275 -6.207 -21.510 1.00 58.94 72 PRO A CA 1
ATOM 591 C C . PRO A 1 72 ? 18.392 -5.167 -21.697 1.00 58.94 72 PRO A C 1
ATOM 593 O O . PRO A 1 72 ? 19.522 -5.534 -22.028 1.00 58.94 72 PRO A O 1
ATOM 596 N N . LEU A 1 73 ? 18.103 -3.878 -21.468 1.00 55.22 73 LEU A N 1
ATOM 597 C CA . LEU A 1 73 ? 19.032 -2.748 -21.683 1.00 55.22 73 LEU A CA 1
ATOM 598 C C . LEU A 1 73 ? 20.443 -2.956 -21.101 1.00 55.22 73 LEU A C 1
ATOM 600 O O . LEU A 1 73 ? 21.413 -2.467 -21.681 1.00 55.22 73 LEU A O 1
ATOM 604 N N . MET A 1 74 ? 20.584 -3.719 -20.009 1.00 54.69 74 MET A N 1
ATOM 605 C CA . MET A 1 74 ? 21.894 -4.097 -19.455 1.00 54.69 74 MET A CA 1
ATOM 606 C C . MET A 1 74 ? 22.793 -4.800 -20.484 1.00 54.69 74 MET A C 1
ATOM 608 O O . MET A 1 74 ? 23.992 -4.545 -20.515 1.00 54.69 74 MET A O 1
ATOM 612 N N . LYS A 1 75 ? 22.229 -5.626 -21.373 1.00 52.16 75 LYS A N 1
ATOM 613 C CA . LYS A 1 75 ? 22.960 -6.236 -22.494 1.00 52.16 75 LYS A CA 1
ATOM 614 C C . LYS A 1 75 ? 23.135 -5.273 -23.674 1.00 52.16 75 LYS A C 1
ATOM 616 O O . LYS A 1 75 ? 24.128 -5.378 -24.388 1.00 52.16 75 LYS A O 1
ATOM 621 N N . ARG A 1 76 ? 22.229 -4.303 -23.861 1.00 52.56 76 ARG A N 1
ATOM 622 C CA . ARG A 1 76 ? 22.308 -3.315 -24.955 1.00 52.56 76 ARG A CA 1
ATOM 623 C C . ARG A 1 76 ? 23.480 -2.345 -24.781 1.00 52.56 76 ARG A C 1
ATOM 625 O O . ARG A 1 76 ? 24.139 -2.033 -25.765 1.00 52.56 76 ARG A O 1
ATOM 632 N N . LEU A 1 77 ? 23.796 -1.934 -23.548 1.00 55.34 77 LEU A N 1
ATOM 633 C CA . LEU A 1 77 ? 24.975 -1.096 -23.261 1.00 55.34 77 LEU A CA 1
ATOM 634 C C . LEU A 1 77 ? 26.311 -1.827 -23.483 1.00 55.34 77 LEU A C 1
ATOM 636 O O . LEU A 1 77 ? 27.305 -1.185 -23.819 1.00 55.34 77 LEU A O 1
ATOM 640 N N . LEU A 1 78 ? 26.333 -3.152 -23.317 1.00 57.25 78 LEU A N 1
ATOM 641 C CA . LEU A 1 78 ? 27.480 -4.001 -23.652 1.00 57.25 78 LEU A CA 1
ATOM 642 C C . LEU A 1 78 ? 27.612 -4.176 -25.171 1.00 57.25 78 LEU A C 1
ATOM 644 O O . LEU A 1 78 ? 28.688 -3.961 -25.716 1.00 57.25 78 LEU A O 1
ATOM 648 N N . TYR A 1 79 ? 26.512 -4.481 -25.867 1.00 54.12 79 TYR A N 1
ATOM 649 C CA . TYR A 1 79 ? 26.521 -4.687 -27.319 1.00 54.12 79 TYR A CA 1
ATOM 650 C C . TYR A 1 79 ? 26.858 -3.405 -28.099 1.00 54.12 79 TYR A C 1
ATOM 652 O O . TYR A 1 79 ? 27.716 -3.432 -28.975 1.00 54.12 79 TYR A O 1
ATOM 660 N N . ALA A 1 80 ? 26.274 -2.261 -27.721 1.00 55.44 80 ALA A N 1
ATOM 661 C CA . ALA A 1 80 ? 26.533 -0.972 -28.369 1.00 55.44 80 ALA A CA 1
ATOM 662 C C . ALA A 1 80 ? 27.980 -0.473 -28.190 1.00 55.44 80 ALA A C 1
ATOM 664 O O . ALA A 1 80 ? 28.454 0.326 -28.991 1.00 55.44 80 ALA A O 1
ATOM 665 N N . ARG A 1 81 ? 28.696 -0.945 -27.158 1.00 50.72 81 ARG A N 1
ATOM 666 C CA . ARG A 1 81 ? 30.115 -0.620 -26.940 1.00 50.72 81 ARG A CA 1
ATOM 667 C C . ARG A 1 81 ? 31.060 -1.555 -27.707 1.00 50.72 81 ARG A C 1
ATOM 669 O O . ARG A 1 81 ? 32.210 -1.197 -27.929 1.00 50.72 81 ARG A O 1
ATOM 676 N N . CYS A 1 82 ? 30.577 -2.724 -28.129 1.00 46.06 82 CYS A N 1
ATOM 677 C CA . CYS A 1 82 ? 31.343 -3.705 -28.902 1.00 46.06 82 CYS A CA 1
ATOM 678 C C . CYS A 1 82 ? 31.150 -3.582 -30.424 1.00 46.06 82 CYS A C 1
ATOM 680 O O . CYS A 1 82 ? 31.866 -4.243 -31.168 1.00 46.06 82 CYS A O 1
ATOM 682 N N . SER A 1 83 ? 30.234 -2.731 -30.898 1.00 48.94 83 SER A N 1
ATOM 683 C CA . SER A 1 83 ? 29.978 -2.492 -32.325 1.00 48.94 83 SER A CA 1
ATOM 684 C C . SER A 1 83 ? 30.477 -1.126 -32.816 1.00 48.94 83 SER A C 1
ATOM 686 O O . SER A 1 83 ? 29.844 -0.512 -33.673 1.00 48.94 83 SER A O 1
ATOM 688 N N . THR A 1 84 ? 31.612 -0.635 -32.305 1.00 48.81 84 THR A N 1
ATOM 689 C CA . THR A 1 84 ? 32.415 0.321 -33.080 1.00 48.81 84 THR A CA 1
ATOM 690 C C . THR A 1 84 ? 33.201 -0.503 -34.085 1.00 48.81 84 THR A C 1
ATOM 692 O O . THR A 1 84 ? 34.303 -0.973 -33.803 1.00 48.81 84 THR A O 1
ATOM 695 N N . THR A 1 85 ? 32.596 -0.740 -35.246 1.00 52.81 85 THR A N 1
ATOM 696 C CA . THR A 1 85 ? 33.310 -1.176 -36.443 1.00 52.81 85 THR A CA 1
ATOM 697 C C . THR A 1 85 ? 34.548 -0.294 -36.580 1.00 52.81 85 THR A C 1
ATOM 699 O O . THR A 1 85 ? 34.434 0.933 -36.550 1.00 52.81 85 THR A O 1
ATOM 702 N N . ALA A 1 86 ? 35.728 -0.916 -36.636 1.00 52.41 86 ALA A N 1
ATOM 703 C CA . ALA A 1 86 ? 36.993 -0.214 -36.798 1.00 52.41 86 ALA A CA 1
ATOM 704 C C . ALA A 1 86 ? 36.879 0.803 -37.951 1.00 52.41 86 ALA A C 1
ATOM 706 O O . ALA A 1 86 ? 36.287 0.465 -38.981 1.00 52.41 86 ALA A O 1
ATOM 707 N N . PRO A 1 87 ? 37.398 2.035 -37.806 1.00 50.44 87 PRO A N 1
ATOM 708 C CA . PRO A 1 87 ? 37.376 2.993 -38.898 1.00 50.44 87 PRO A CA 1
ATOM 709 C C . PRO A 1 87 ? 38.145 2.392 -40.076 1.00 50.44 87 PRO A C 1
ATOM 711 O O . PRO A 1 87 ? 39.340 2.113 -39.971 1.00 50.44 87 PRO A O 1
ATOM 714 N N . THR A 1 88 ? 37.437 2.157 -41.180 1.00 54.50 88 THR A N 1
ATOM 715 C CA . THR A 1 88 ? 38.002 1.744 -42.463 1.00 54.50 88 THR A CA 1
ATOM 716 C C . THR A 1 88 ? 39.174 2.661 -42.797 1.00 54.50 88 THR A C 1
ATOM 718 O O . THR A 1 88 ? 38.994 3.855 -43.031 1.00 54.50 88 THR A O 1
ATOM 721 N N . THR A 1 89 ? 40.387 2.111 -42.784 1.00 51.72 89 THR A N 1
ATOM 722 C CA . THR A 1 89 ? 41.593 2.798 -43.240 1.00 51.72 89 THR A CA 1
ATOM 723 C C . THR A 1 89 ? 41.433 3.074 -44.732 1.00 51.72 89 THR A C 1
ATOM 725 O O . THR A 1 89 ? 41.481 2.156 -45.547 1.00 51.72 89 THR A O 1
ATOM 728 N N . LEU A 1 90 ? 41.188 4.333 -45.097 1.00 59.91 90 LEU A N 1
ATOM 729 C CA . LEU A 1 90 ? 41.299 4.772 -46.485 1.00 59.91 90 LEU A CA 1
ATOM 730 C C . LEU A 1 90 ? 42.778 4.667 -46.899 1.00 59.91 90 LEU A C 1
ATOM 732 O O . LEU A 1 90 ? 43.640 5.098 -46.128 1.00 59.91 90 LEU A O 1
ATOM 736 N N . PRO A 1 91 ? 43.104 4.100 -48.075 1.00 48.38 91 PRO A N 1
ATOM 737 C CA . PRO A 1 91 ? 44.484 4.008 -48.522 1.00 48.38 91 PRO A CA 1
ATOM 738 C C . PRO A 1 91 ? 45.007 5.410 -48.854 1.00 48.38 91 PRO A C 1
ATOM 740 O O . PRO A 1 91 ? 44.501 6.085 -49.750 1.00 48.38 91 PRO A O 1
ATOM 743 N N . ILE A 1 92 ? 46.032 5.842 -48.120 1.00 49.50 92 ILE A N 1
ATOM 744 C CA . ILE A 1 92 ? 46.848 7.001 -48.484 1.00 49.50 92 ILE A CA 1
ATOM 745 C C . ILE A 1 92 ? 47.556 6.631 -49.790 1.00 49.50 92 ILE A C 1
ATOM 747 O O . ILE A 1 92 ? 48.350 5.692 -49.826 1.00 49.50 92 ILE A O 1
ATOM 751 N N . THR A 1 93 ? 47.213 7.333 -50.867 1.00 44.25 93 THR A N 1
ATOM 752 C CA . THR A 1 93 ? 47.966 7.270 -52.123 1.00 44.25 93 THR A CA 1
ATOM 753 C C . THR A 1 93 ? 49.134 8.249 -52.016 1.00 44.25 93 THR A C 1
ATOM 755 O O . THR A 1 93 ? 48.959 9.346 -51.488 1.00 44.25 93 THR A O 1
ATOM 758 N N . VAL A 1 94 ? 50.299 7.758 -52.441 1.00 56.34 94 VAL A N 1
ATOM 759 C CA . VAL A 1 94 ? 51.660 8.317 -52.345 1.00 56.34 94 VAL A CA 1
ATOM 760 C C . VAL A 1 94 ? 51.777 9.737 -52.889 1.00 56.34 94 VAL A C 1
ATOM 762 O O . VAL A 1 94 ? 51.178 9.998 -53.956 1.00 56.34 94 VAL A O 1
#

pLDDT: mean 77.7, std 17.42, range [44.25, 95.56]

Radius of gyration: 26.7 Å; chains: 1; bounding box: 83×24×68 Å

Foldseek 3Di:
DPPVVVVVVVVCCVLQVVPPVDPPDDDDPVRSVVSSVQVVCVVVVVNVVVVVVVVVVCCVPPNVVQPVVPDHVVVVVVVVVVPPPPPPDDDDDD